Protein AF-A0A8D8M013-F1 (afdb_monomer_lite)

Organism: NCBI:txid428564

Radius of gyration: 25.21 Å; chains: 1; bounding box: 38×50×73 Å

Foldseek 3Di:
DDDPCLVCLLVDDQDPVNVVVLQVVVLVVLCVVVVPDVVNVDDSVVSCVVVVHDPCVSVSSVVVNVVSVVVVVVVVVVVVVVVVPDPDDDDDDPDDDDDDDDD

pLDDT: mean 77.5, std 14.49, range [41.41, 90.94]

Structure (mmCIF, N/CA/C/O backbone):
data_AF-A0A8D8M013-F1
#
_entry.id   AF-A0A8D8M013-F1
#
loop_
_atom_site.group_PDB
_atom_site.id
_atom_site.type_symbol
_atom_site.label_atom_id
_atom_site.label_alt_id
_atom_site.label_comp_id
_atom_site.label_asym_id
_atom_site.label_entity_id
_atom_site.label_seq_id
_atom_site.pdbx_PDB_ins_code
_atom_site.Cartn_x
_atom_site.Cartn_y
_atom_site.Cartn_z
_atom_site.occupancy
_atom_site.B_iso_or_equiv
_atom_site.auth_seq_id
_atom_site.auth_comp_id
_atom_site.auth_asym_id
_atom_site.auth_atom_id
_atom_site.pdbx_PDB_model_num
ATOM 1 N N . MET A 1 1 ? -12.096 2.466 -10.799 1.00 45.59 1 MET A N 1
ATOM 2 C CA . MET A 1 1 ? -11.650 3.722 -10.165 1.00 45.59 1 MET A CA 1
ATOM 3 C C . MET A 1 1 ? -10.185 3.536 -9.813 1.00 45.59 1 MET A C 1
ATOM 5 O O . MET A 1 1 ? -9.881 2.789 -8.894 1.00 45.59 1 MET A O 1
ATOM 9 N N . GLU A 1 2 ? -9.272 4.054 -10.633 1.00 56.91 2 GLU A N 1
ATOM 10 C CA . GLU A 1 2 ? -7.837 3.868 -10.393 1.00 56.91 2 GLU A CA 1
ATOM 11 C C . GLU A 1 2 ? -7.337 4.963 -9.450 1.00 56.91 2 GLU A C 1
ATOM 13 O O . GLU A 1 2 ? -7.587 6.144 -9.674 1.0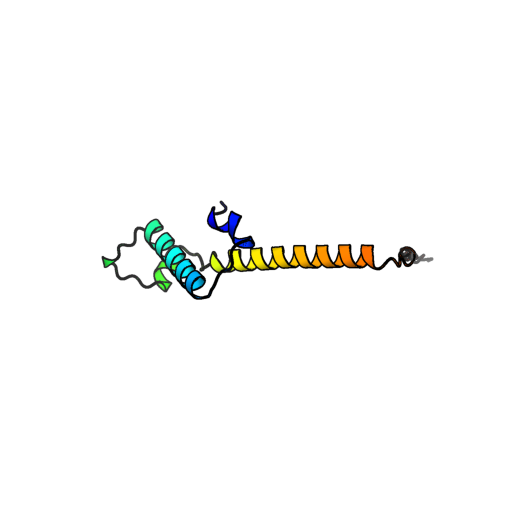0 56.91 2 GLU A O 1
ATOM 18 N N . CYS A 1 3 ? -6.690 4.574 -8.351 1.00 65.69 3 CYS A N 1
ATOM 19 C CA . CYS A 1 3 ? -6.135 5.514 -7.381 1.00 65.69 3 CYS A CA 1
ATOM 20 C C . CYS A 1 3 ? -4.977 6.303 -8.020 1.00 65.69 3 CYS A C 1
ATOM 22 O O . CYS A 1 3 ? -4.158 5.707 -8.717 1.00 65.69 3 CYS A O 1
ATOM 24 N N . ILE A 1 4 ? -4.853 7.606 -7.731 1.00 73.88 4 ILE A N 1
ATOM 25 C CA . ILE A 1 4 ? -3.730 8.474 -8.163 1.00 73.88 4 ILE A CA 1
ATOM 26 C C . ILE A 1 4 ? -2.365 7.828 -7.891 1.00 73.88 4 ILE A C 1
ATOM 28 O O . ILE A 1 4 ? -1.424 7.975 -8.667 1.00 73.88 4 ILE A O 1
ATOM 32 N N . LEU A 1 5 ? -2.276 7.044 -6.818 1.00 70.19 5 LEU A N 1
ATOM 33 C CA . LEU A 1 5 ? -1.070 6.326 -6.433 1.00 70.19 5 LEU A CA 1
ATOM 34 C C . LEU A 1 5 ? -0.588 5.322 -7.500 1.00 70.19 5 LEU A C 1
ATOM 36 O O . LEU A 1 5 ? 0.599 5.021 -7.566 1.00 70.19 5 LEU A O 1
ATOM 40 N N . LEU A 1 6 ? -1.484 4.825 -8.358 1.00 75.88 6 LEU A N 1
ATOM 41 C CA . LEU A 1 6 ? -1.157 3.899 -9.445 1.00 75.88 6 LEU A CA 1
ATOM 42 C C . LEU A 1 6 ? -0.580 4.607 -10.676 1.00 75.88 6 LEU A C 1
ATOM 44 O O . LEU A 1 6 ? 0.197 3.986 -11.393 1.00 75.88 6 LEU A O 1
ATOM 48 N N . TYR A 1 7 ? -0.903 5.885 -10.895 1.00 78.38 7 TYR A N 1
ATOM 49 C CA . TYR A 1 7 ? -0.457 6.644 -12.070 1.00 78.38 7 TYR A CA 1
ATOM 50 C C . TYR A 1 7 ? 1.064 6.861 -12.087 1.00 78.38 7 TYR A C 1
ATOM 52 O O . TYR A 1 7 ? 1.698 6.739 -13.126 1.00 78.38 7 TYR A O 1
ATOM 60 N N . GLY A 1 8 ? 1.667 7.128 -10.924 1.00 74.06 8 GLY A N 1
ATOM 61 C CA . GLY A 1 8 ? 3.111 7.378 -10.798 1.00 74.06 8 GLY A CA 1
ATOM 62 C C . GLY A 1 8 ? 3.937 6.178 -10.329 1.00 74.06 8 GLY A C 1
ATOM 63 O O . GLY A 1 8 ? 5.152 6.292 -10.173 1.00 74.06 8 GLY A O 1
ATOM 64 N N . CYS A 1 9 ? 3.308 5.027 -10.061 1.00 79.50 9 CYS A N 1
ATOM 65 C CA . CYS A 1 9 ? 3.995 3.918 -9.393 1.00 79.50 9 CYS A CA 1
ATOM 66 C C . CYS A 1 9 ? 5.093 3.265 -10.246 1.00 79.50 9 CYS A C 1
ATOM 68 O O . CYS A 1 9 ? 5.990 2.628 -9.696 1.00 79.50 9 CYS A O 1
ATOM 70 N N . GLU A 1 10 ? 5.039 3.431 -11.568 1.00 77.12 10 GLU A N 1
ATOM 71 C CA . GLU A 1 10 ? 6.004 2.875 -12.519 1.00 77.12 10 GLU A CA 1
ATOM 72 C C . GLU A 1 10 ? 7.364 3.580 -12.437 1.00 77.12 10 GLU A C 1
ATOM 74 O O . GLU A 1 10 ? 8.400 2.926 -12.555 1.00 77.12 10 GLU A O 1
ATOM 79 N N . SER A 1 11 ? 7.374 4.884 -12.146 1.00 75.31 11 SER A N 1
ATOM 80 C CA . SER A 1 11 ? 8.593 5.704 -12.098 1.00 75.31 11 SER A CA 1
ATOM 81 C C . SER A 1 11 ? 9.269 5.730 -10.724 1.00 75.31 11 SER A C 1
ATOM 83 O O . SER A 1 11 ? 10.415 6.157 -10.610 1.00 75.31 11 SER A O 1
ATOM 85 N N . TRP A 1 12 ? 8.585 5.307 -9.657 1.00 82.19 12 TRP A N 1
ATOM 86 C CA . TRP A 1 12 ? 9.112 5.400 -8.291 1.00 82.19 12 TRP A CA 1
ATOM 87 C C . TRP A 1 12 ? 9.782 4.109 -7.847 1.00 82.19 12 TRP A C 1
ATOM 89 O O . TRP A 1 12 ? 9.202 3.031 -7.947 1.00 82.19 12 TRP A O 1
ATOM 99 N N . VAL A 1 13 ? 10.970 4.194 -7.253 1.00 80.62 13 VAL A N 1
ATOM 100 C CA . VAL A 1 13 ? 11.581 3.049 -6.565 1.00 80.62 13 VAL A CA 1
ATOM 101 C C . VAL A 1 13 ? 10.863 2.842 -5.232 1.00 80.62 13 VAL A C 1
ATOM 103 O O . VAL A 1 13 ? 10.791 3.750 -4.413 1.00 80.62 13 VAL A O 1
ATOM 106 N N . ILE A 1 14 ? 10.327 1.641 -5.010 1.00 82.75 14 ILE A N 1
ATOM 107 C CA . ILE A 1 14 ? 9.676 1.279 -3.745 1.00 82.75 14 ILE A CA 1
ATOM 108 C C . ILE A 1 14 ? 10.684 0.440 -2.971 1.00 82.75 14 ILE A C 1
ATOM 110 O O . ILE A 1 14 ? 11.044 -0.644 -3.434 1.00 82.75 14 ILE A O 1
ATOM 114 N N . LYS A 1 15 ? 11.163 0.936 -1.827 1.00 87.75 15 LYS A N 1
ATOM 115 C CA . LYS A 1 15 ? 11.989 0.137 -0.915 1.00 87.75 15 LYS A CA 1
ATOM 116 C C . LYS A 1 15 ? 11.072 -0.575 0.083 1.00 87.75 15 LYS A C 1
ATOM 118 O O . LYS A 1 15 ? 9.870 -0.32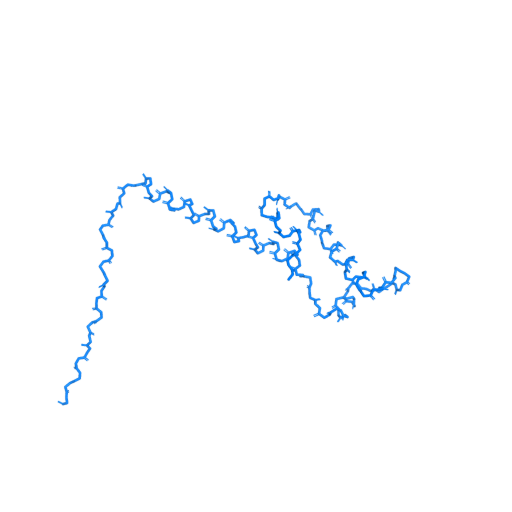7 0.168 1.00 87.75 15 LYS A O 1
ATOM 123 N N . ARG A 1 16 ? 11.639 -1.510 0.850 1.00 87.12 16 ARG A N 1
ATOM 124 C CA . ARG A 1 16 ? 10.866 -2.328 1.805 1.00 87.12 16 ARG A CA 1
ATOM 125 C C . ARG A 1 16 ? 10.154 -1.504 2.885 1.00 87.12 16 ARG A C 1
ATOM 127 O O . ARG A 1 16 ? 9.147 -1.961 3.419 1.00 87.12 16 ARG A O 1
ATOM 134 N N . ALA A 1 17 ? 10.680 -0.332 3.242 1.00 88.75 17 ALA A N 1
ATOM 135 C CA . ALA A 1 17 ? 10.055 0.540 4.235 1.00 88.75 17 ALA A CA 1
ATOM 136 C C . ALA A 1 17 ? 8.750 1.141 3.691 1.00 88.75 17 ALA A C 1
ATOM 138 O O . ALA A 1 17 ? 7.721 1.124 4.363 1.00 88.75 17 ALA A O 1
ATOM 139 N N . GLU A 1 18 ? 8.780 1.585 2.440 1.00 87.06 18 GLU A N 1
ATOM 140 C CA . GLU A 1 18 ? 7.647 2.140 1.715 1.00 87.06 18 GLU A CA 1
ATOM 141 C C . GLU A 1 18 ? 6.589 1.062 1.443 1.00 87.06 18 GLU A C 1
ATOM 143 O O . GLU A 1 18 ? 5.402 1.355 1.539 1.00 87.06 18 GLU A O 1
ATOM 148 N N . GLU A 1 19 ? 6.983 -0.198 1.202 1.00 87.56 19 GLU A N 1
ATOM 149 C CA . GLU A 1 19 ? 6.028 -1.318 1.113 1.00 87.56 19 GLU A CA 1
ATOM 150 C C . GLU A 1 19 ? 5.223 -1.489 2.410 1.00 87.56 19 GLU A C 1
ATOM 152 O O . GLU A 1 19 ? 3.997 -1.583 2.369 1.00 87.56 19 GLU A O 1
ATOM 157 N N . LYS A 1 20 ? 5.890 -1.471 3.572 1.00 89.75 20 LYS A N 1
ATOM 158 C CA . LYS A 1 20 ? 5.211 -1.562 4.878 1.00 89.75 20 LYS A CA 1
ATOM 159 C C . LYS A 1 20 ? 4.302 -0.364 5.139 1.00 89.75 20 LYS A C 1
ATOM 161 O O . LYS A 1 20 ? 3.222 -0.521 5.715 1.00 89.75 20 LYS A O 1
ATOM 166 N N . TYR A 1 21 ? 4.735 0.825 4.725 1.00 89.56 21 TYR A N 1
ATOM 167 C CA . TYR A 1 21 ? 3.924 2.033 4.817 1.00 89.56 21 TYR A CA 1
ATOM 168 C C . TYR A 1 21 ? 2.659 1.912 3.963 1.00 89.56 21 TYR A C 1
ATOM 170 O O . TYR A 1 21 ? 1.568 2.171 4.456 1.00 89.56 21 TYR A O 1
ATOM 178 N N . LEU A 1 22 ? 2.788 1.430 2.725 1.00 88.62 22 LEU A N 1
ATOM 179 C CA . LEU A 1 22 ? 1.676 1.166 1.811 1.00 88.62 22 LEU A CA 1
ATOM 180 C C . LEU A 1 22 ? 0.675 0.156 2.373 1.00 88.62 22 LEU A C 1
ATOM 182 O O . LEU A 1 22 ? -0.526 0.406 2.320 1.00 88.62 22 LEU A O 1
ATOM 186 N N . GLU A 1 23 ? 1.145 -0.948 2.954 1.00 89.12 23 GLU A N 1
ATOM 187 C CA . GLU A 1 23 ? 0.260 -1.922 3.606 1.00 89.12 23 GLU A CA 1
ATOM 188 C C . GLU A 1 23 ? -0.476 -1.317 4.810 1.00 89.12 23 GLU A C 1
ATOM 190 O O . GLU A 1 23 ? -1.663 -1.571 5.019 1.00 89.12 23 GLU A O 1
ATOM 195 N N . SER A 1 24 ? 0.215 -0.496 5.603 1.00 90.12 24 SER A N 1
ATOM 196 C CA . SER A 1 24 ? -0.380 0.186 6.759 1.00 90.12 24 SER A CA 1
ATOM 197 C C . SER A 1 24 ? -1.390 1.250 6.326 1.00 90.12 24 SER A C 1
ATOM 199 O O . SER A 1 24 ? -2.447 1.387 6.940 1.00 90.12 24 SER A O 1
ATOM 201 N N . PHE A 1 25 ? -1.093 1.962 5.239 1.00 88.44 25 PHE A N 1
ATOM 202 C CA . PHE A 1 25 ? -1.974 2.942 4.617 1.00 88.44 25 PHE A CA 1
ATOM 203 C C . PHE A 1 25 ? -3.233 2.287 4.039 1.00 88.44 25 PHE A C 1
ATOM 205 O O . PHE A 1 25 ? -4.335 2.764 4.295 1.00 88.44 25 PHE A O 1
ATOM 212 N N . GLU A 1 26 ? -3.098 1.159 3.337 1.00 89.25 26 GLU A N 1
ATOM 213 C CA . GLU A 1 26 ? -4.231 0.368 2.838 1.00 89.25 26 GLU A CA 1
ATOM 214 C C . GLU A 1 26 ? -5.139 -0.069 4.000 1.00 89.25 26 GLU A C 1
ATOM 216 O O . GLU A 1 26 ? -6.351 0.132 3.955 1.00 89.25 26 GLU A O 1
ATOM 221 N N . MET A 1 27 ? -4.563 -0.566 5.100 1.00 90.12 27 MET A N 1
ATOM 222 C CA . MET A 1 27 ? -5.335 -0.904 6.303 1.00 90.12 27 MET A CA 1
ATOM 223 C C . MET A 1 27 ? -6.021 0.309 6.941 1.00 90.12 27 MET A C 1
ATOM 225 O O . MET A 1 27 ? -7.146 0.192 7.430 1.00 90.12 27 MET A O 1
ATOM 229 N N . TRP A 1 28 ? -5.353 1.462 6.969 1.00 89.69 28 TRP A N 1
ATOM 230 C CA . TRP A 1 28 ? -5.926 2.701 7.487 1.00 89.69 28 TRP A CA 1
ATOM 231 C C . TRP A 1 28 ? -7.124 3.164 6.650 1.00 89.69 28 TRP A C 1
ATOM 233 O O . TRP A 1 28 ? -8.155 3.526 7.219 1.00 89.69 28 TRP A O 1
ATOM 243 N N . LEU A 1 29 ? -7.031 3.077 5.318 1.00 88.81 29 LEU A N 1
ATOM 244 C CA . LEU A 1 29 ? -8.139 3.373 4.410 1.00 88.81 29 LEU A CA 1
ATOM 245 C C . LEU A 1 29 ? -9.345 2.467 4.674 1.00 88.81 29 LEU A C 1
ATOM 247 O O . LEU A 1 29 ? -10.455 2.976 4.824 1.00 88.81 29 LEU A O 1
ATOM 251 N N . TRP A 1 30 ? -9.132 1.153 4.804 1.00 89.75 30 TRP A N 1
ATOM 252 C CA . TRP A 1 30 ? -10.213 0.210 5.108 1.00 89.75 30 TRP A CA 1
ATOM 253 C C . TRP A 1 30 ? -10.889 0.510 6.442 1.00 89.75 30 TRP A C 1
ATOM 255 O O . TRP A 1 30 ? -12.112 0.575 6.512 1.00 89.75 30 TRP A O 1
ATOM 265 N N . ARG A 1 31 ? -10.110 0.786 7.495 1.00 90.94 31 ARG A N 1
ATOM 266 C CA . ARG A 1 31 ? -10.667 1.175 8.801 1.00 90.94 31 ARG A CA 1
ATOM 267 C C . ARG A 1 31 ? -11.495 2.452 8.718 1.00 90.94 31 ARG A C 1
ATOM 269 O O . ARG A 1 31 ? -12.513 2.551 9.394 1.00 90.94 31 ARG A O 1
ATOM 276 N N . ARG A 1 32 ? -11.065 3.417 7.903 1.00 90.56 32 ARG A N 1
ATOM 277 C CA . ARG A 1 32 ? -11.773 4.686 7.728 1.00 90.56 32 ARG A CA 1
ATOM 278 C C . ARG A 1 32 ? -13.066 4.527 6.930 1.00 90.56 32 ARG A C 1
ATOM 280 O O . ARG A 1 32 ? -14.046 5.166 7.291 1.00 90.56 32 ARG A O 1
ATOM 287 N N . MET A 1 33 ? -13.079 3.679 5.900 1.00 88.31 33 MET A N 1
ATOM 288 C CA . MET A 1 33 ? -14.293 3.364 5.133 1.00 88.31 33 MET A CA 1
ATOM 289 C C . MET A 1 33 ? -15.323 2.597 5.967 1.00 88.31 33 MET A C 1
ATOM 291 O O . MET A 1 33 ? -16.495 2.947 5.946 1.00 88.31 33 MET A O 1
ATOM 295 N N . GLU A 1 34 ? -14.875 1.633 6.772 1.00 87.44 34 GLU A N 1
ATOM 296 C CA . GLU A 1 34 ? -15.735 0.859 7.681 1.00 87.44 34 GLU A CA 1
ATOM 297 C C . GLU A 1 34 ? -16.131 1.626 8.958 1.00 87.44 34 GLU A C 1
ATOM 299 O O . GLU A 1 34 ? -16.840 1.100 9.813 1.00 87.44 34 GLU A O 1
ATOM 304 N N . GLY A 1 35 ? -15.634 2.855 9.145 1.00 90.44 35 GLY A N 1
ATOM 305 C CA . GLY A 1 35 ? -15.915 3.661 10.337 1.00 90.44 35 GLY A CA 1
ATOM 306 C C . GLY A 1 35 ? -15.383 3.067 11.650 1.00 90.44 35 GLY A C 1
ATOM 307 O O . GLY A 1 35 ? -15.860 3.431 12.724 1.00 90.44 35 GLY A O 1
ATOM 308 N N . ILE A 1 36 ? -14.397 2.166 11.587 1.00 89.44 36 ILE A N 1
ATOM 309 C CA . ILE A 1 36 ? -13.848 1.468 12.755 1.00 89.44 36 ILE A CA 1
ATOM 310 C C . ILE A 1 36 ? -12.998 2.440 13.566 1.00 89.44 36 ILE A C 1
ATOM 312 O O . ILE A 1 36 ? -11.967 2.937 13.098 1.00 89.44 36 ILE A O 1
ATOM 316 N N . LYS A 1 37 ? -13.398 2.677 14.816 1.00 88.19 37 LYS A N 1
ATOM 317 C CA . LYS A 1 37 ? -12.636 3.523 15.729 1.00 88.19 37 LYS A CA 1
ATOM 318 C C . LYS A 1 37 ? -11.447 2.744 16.276 1.00 88.19 37 LYS A C 1
ATOM 320 O O . LYS A 1 37 ? -11.463 1.521 16.410 1.00 88.19 37 LYS A O 1
ATOM 325 N N . TRP A 1 38 ? -10.395 3.464 16.653 1.00 81.88 38 TRP A N 1
ATOM 326 C CA . TRP A 1 38 ? -9.229 2.856 17.300 1.00 81.88 38 TRP A CA 1
ATOM 327 C C . TRP A 1 38 ? -9.592 2.188 18.643 1.00 81.88 38 TRP A C 1
ATOM 329 O O . TRP A 1 38 ? -8.947 1.219 19.042 1.00 81.88 38 TRP A O 1
ATOM 339 N N . THR A 1 39 ? -10.654 2.667 19.304 1.00 88.06 39 THR A N 1
ATOM 340 C CA . THR A 1 39 ? -11.209 2.122 20.555 1.00 88.06 39 THR A CA 1
ATOM 341 C C . THR A 1 39 ? -11.746 0.710 20.404 1.00 88.06 39 THR A C 1
ATOM 343 O O . THR A 1 39 ? -11.695 -0.064 21.355 1.00 88.06 39 THR A O 1
ATOM 346 N N . ASP A 1 40 ? -12.207 0.356 19.206 1.00 86.94 40 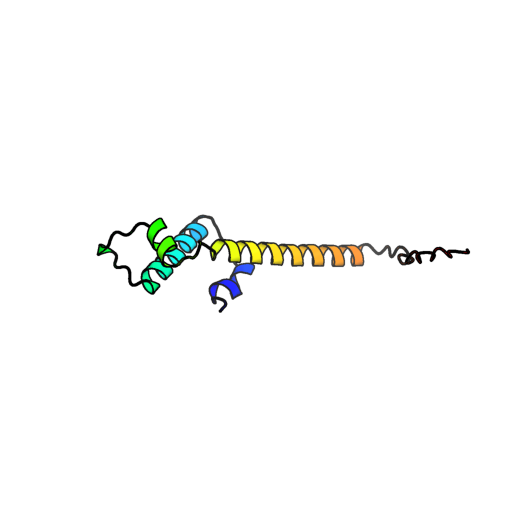ASP A N 1
ATOM 347 C CA . ASP A 1 40 ? -12.866 -0.923 18.948 1.00 86.94 40 ASP A CA 1
ATOM 348 C C . ASP A 1 40 ? -11.852 -2.079 18.913 1.00 86.94 40 ASP A C 1
ATOM 350 O O . ASP A 1 40 ? -12.239 -3.244 18.890 1.00 86.94 40 ASP A O 1
ATOM 354 N N . LYS A 1 41 ? -10.541 -1.765 18.897 1.00 87.44 41 LYS A N 1
ATOM 355 C CA . LYS A 1 41 ? -9.408 -2.713 18.936 1.00 87.44 41 LYS A CA 1
ATOM 356 C C . LYS A 1 41 ? -9.571 -3.914 17.987 1.00 87.44 41 LYS A C 1
ATOM 358 O O . LYS A 1 41 ? -9.099 -5.016 18.256 1.00 87.44 41 LYS A O 1
ATOM 363 N N . VAL A 1 42 ? -10.209 -3.687 16.839 1.00 89.31 42 VAL A N 1
ATOM 364 C CA . VAL A 1 42 ? -10.497 -4.723 15.840 1.00 89.31 42 VAL A CA 1
ATOM 365 C C . VAL A 1 42 ? -9.206 -5.163 15.151 1.00 89.31 42 VAL A C 1
ATOM 367 O O . VAL A 1 42 ? -8.432 -4.324 14.678 1.00 89.31 42 VAL A O 1
ATOM 370 N N . ARG A 1 43 ? -8.984 -6.478 15.052 1.00 90.00 43 ARG A N 1
ATOM 371 C CA . ARG A 1 43 ? -7.843 -7.082 14.342 1.00 90.00 43 ARG A CA 1
ATOM 372 C C . ARG A 1 43 ? -7.874 -6.785 12.842 1.00 90.00 43 ARG A C 1
ATOM 374 O O . ARG A 1 43 ? -8.939 -6.702 12.247 1.00 90.00 43 ARG A O 1
ATOM 381 N N . ASN A 1 44 ? -6.702 -6.693 12.209 1.00 87.38 44 ASN A N 1
ATOM 382 C CA . ASN A 1 44 ? -6.597 -6.440 10.764 1.00 87.38 44 ASN A CA 1
ATOM 383 C C . ASN A 1 44 ? -7.307 -7.510 9.913 1.00 87.38 44 ASN A C 1
ATOM 385 O O . ASN A 1 44 ? -7.912 -7.168 8.905 1.00 87.38 44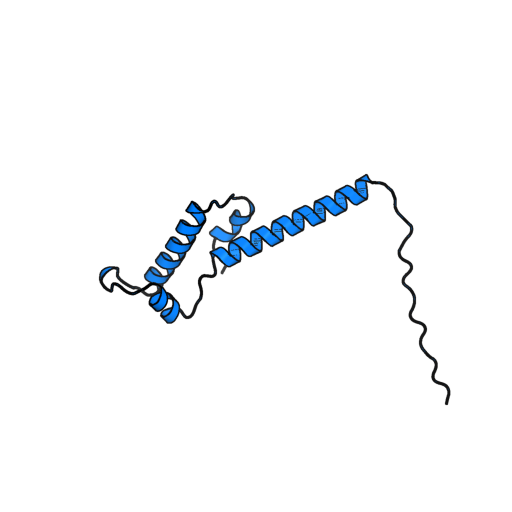 ASN A O 1
ATOM 389 N N . GLU A 1 45 ? -7.253 -8.777 10.331 1.00 87.69 45 GLU A N 1
ATOM 390 C CA . GLU A 1 45 ? -7.942 -9.898 9.671 1.00 87.69 45 GLU A CA 1
ATOM 391 C C . GLU A 1 45 ? -9.458 -9.675 9.613 1.00 87.69 45 GLU A C 1
ATOM 393 O O . GLU A 1 45 ? -10.085 -9.876 8.578 1.00 87.69 45 GLU A O 1
ATOM 398 N N . GLU A 1 46 ? -10.032 -9.191 10.714 1.00 88.75 46 GLU A N 1
ATOM 399 C CA . GLU A 1 46 ? -11.464 -8.924 10.823 1.00 88.75 46 GLU A CA 1
ATOM 400 C C . GLU A 1 46 ? -11.887 -7.730 9.965 1.00 88.75 46 GLU A C 1
ATOM 402 O O . GLU A 1 46 ? -12.937 -7.773 9.331 1.00 88.75 46 GLU A O 1
ATOM 407 N N . VAL A 1 47 ? -11.054 -6.685 9.892 1.00 88.38 47 VAL A N 1
ATOM 408 C CA . VAL A 1 47 ? -11.299 -5.545 8.992 1.00 88.38 47 VAL A CA 1
ATOM 409 C C . VAL A 1 47 ? -11.389 -6.023 7.541 1.00 88.38 47 VAL A C 1
ATOM 411 O O . VAL A 1 47 ? -12.330 -5.668 6.842 1.00 88.38 47 VAL A O 1
ATOM 414 N N . LEU A 1 48 ? -10.451 -6.866 7.099 1.00 88.38 48 LEU A N 1
ATOM 415 C CA . LEU A 1 48 ? -10.464 -7.409 5.736 1.00 88.38 48 LEU A CA 1
ATOM 416 C C . LEU A 1 48 ? -11.682 -8.310 5.489 1.00 88.38 48 LEU A C 1
ATOM 418 O O . LEU A 1 48 ? -12.277 -8.251 4.417 1.00 88.38 48 LEU A O 1
ATOM 422 N N . ARG A 1 49 ? -12.101 -9.097 6.491 1.00 88.44 49 ARG A N 1
ATOM 423 C CA . ARG A 1 49 ? -13.309 -9.931 6.402 1.00 88.44 49 ARG A CA 1
ATOM 424 C C . ARG A 1 49 ? -14.577 -9.101 6.192 1.00 88.44 49 ARG A C 1
ATOM 426 O O . ARG A 1 49 ? -15.419 -9.509 5.402 1.00 88.44 49 ARG A O 1
ATOM 433 N N . ARG A 1 50 ? -14.709 -7.958 6.877 1.00 87.00 50 ARG A N 1
ATOM 434 C CA . ARG A 1 50 ? -15.875 -7.062 6.748 1.00 87.00 50 ARG A CA 1
ATOM 435 C C . ARG A 1 50 ? -15.959 -6.401 5.379 1.00 87.00 50 ARG A C 1
ATOM 437 O O . ARG A 1 50 ? -17.024 -6.402 4.777 1.00 87.00 50 ARG A O 1
ATOM 444 N N . VAL A 1 51 ? -14.825 -5.914 4.880 1.00 84.50 51 VAL A N 1
ATOM 445 C CA . VAL A 1 51 ? -14.730 -5.322 3.537 1.00 84.50 51 VAL A CA 1
ATOM 446 C C . VAL A 1 51 ? -14.950 -6.383 2.447 1.00 84.50 51 VAL A C 1
ATOM 448 O O . VAL A 1 51 ? -15.361 -6.059 1.338 1.00 84.50 51 VAL A O 1
ATOM 451 N N . GLY A 1 52 ? -14.685 -7.659 2.749 1.00 82.19 52 GLY A N 1
ATOM 452 C CA . GLY A 1 52 ? -14.780 -8.753 1.781 1.00 82.19 52 GLY A CA 1
ATOM 453 C C . GLY A 1 52 ? -13.664 -8.730 0.733 1.00 82.19 52 GLY A C 1
ATOM 454 O O . GLY A 1 52 ? -13.753 -9.427 -0.273 1.00 82.19 52 GLY A O 1
ATOM 455 N N . GLU A 1 53 ? -12.608 -7.949 0.970 1.00 76.62 53 GLU A N 1
ATOM 456 C CA . GLU A 1 53 ? -11.534 -7.700 0.012 1.00 76.62 53 GLU A CA 1
ATOM 457 C C . GLU A 1 53 ? -10.178 -8.115 0.589 1.00 76.62 53 GLU A C 1
ATOM 459 O O . GLU A 1 53 ? -9.942 -8.093 1.801 1.00 76.62 53 GLU A O 1
ATOM 464 N N . GLN A 1 54 ? -9.251 -8.496 -0.290 1.00 74.38 54 GLN A N 1
ATOM 465 C CA . GLN A 1 54 ? -7.881 -8.810 0.107 1.00 74.38 54 GLN A CA 1
ATOM 466 C C . GLN A 1 54 ? -6.953 -7.625 -0.149 1.00 74.38 54 GLN A C 1
ATOM 468 O O . GLN A 1 54 ? -7.172 -6.837 -1.064 1.00 74.38 54 GLN A O 1
ATOM 473 N N . ARG A 1 55 ? -5.845 -7.547 0.604 1.00 73.31 55 ARG A N 1
ATOM 474 C CA . ARG A 1 55 ? -4.757 -6.595 0.317 1.00 73.31 55 ARG A CA 1
ATOM 475 C C . ARG A 1 55 ? -4.316 -6.737 -1.141 1.00 73.31 55 ARG A C 1
ATOM 477 O O . ARG A 1 55 ? -3.706 -7.748 -1.525 1.00 73.31 55 ARG A O 1
ATOM 484 N N . SER A 1 56 ? -4.656 -5.743 -1.951 1.00 80.06 56 SER A N 1
ATOM 485 C CA . SER A 1 56 ? -4.559 -5.791 -3.411 1.00 80.06 56 SER A CA 1
ATOM 486 C C . SER A 1 56 ? -3.751 -4.624 -3.963 1.00 80.06 56 SER A C 1
ATOM 488 O O . SER A 1 56 ? -3.165 -4.764 -5.038 1.00 80.06 56 SER A O 1
ATOM 490 N N . LEU A 1 57 ? -3.600 -3.529 -3.208 1.00 83.50 57 LEU A N 1
ATOM 491 C CA . LEU A 1 57 ? -2.901 -2.329 -3.662 1.00 83.50 57 LEU A CA 1
ATOM 492 C C . LEU A 1 57 ? -1.433 -2.613 -3.999 1.00 83.50 57 LEU A C 1
ATOM 494 O O . LEU A 1 57 ? -0.979 -2.358 -5.116 1.00 83.50 57 LEU A O 1
ATOM 498 N N . LEU A 1 58 ? -0.692 -3.214 -3.064 1.00 85.94 58 LEU A N 1
ATOM 499 C CA . LEU A 1 58 ? 0.720 -3.539 -3.282 1.00 85.94 58 LEU A CA 1
ATOM 500 C C . LEU A 1 58 ? 0.900 -4.557 -4.422 1.00 85.94 58 LEU A C 1
ATOM 502 O O . LEU A 1 58 ? 1.844 -4.463 -5.210 1.00 85.94 58 LEU A O 1
ATOM 506 N N . LYS A 1 59 ? -0.030 -5.513 -4.554 1.00 86.81 59 LYS A N 1
ATOM 507 C CA . LYS A 1 59 ? -0.033 -6.494 -5.651 1.00 86.81 59 LYS A CA 1
ATOM 508 C C . LYS A 1 59 ? -0.261 -5.811 -7.003 1.00 86.81 59 LYS A C 1
ATOM 510 O O . LYS A 1 59 ? 0.452 -6.119 -7.957 1.00 86.81 59 LYS A O 1
ATOM 515 N N . ALA A 1 60 ? -1.202 -4.872 -7.080 1.00 87.25 60 ALA A N 1
ATOM 516 C CA . ALA A 1 60 ? -1.496 -4.107 -8.288 1.00 87.25 60 ALA A CA 1
ATOM 517 C C . ALA A 1 60 ? -0.291 -3.263 -8.729 1.00 87.25 60 ALA A C 1
ATOM 519 O O . ALA A 1 60 ? 0.091 -3.304 -9.899 1.00 87.25 60 ALA A O 1
ATOM 520 N N . ILE A 1 61 ? 0.369 -2.586 -7.784 1.00 87.56 61 ILE A N 1
ATOM 521 C CA . ILE A 1 61 ? 1.590 -1.811 -8.042 1.00 87.56 61 ILE A CA 1
ATOM 522 C C . ILE A 1 61 ? 2.710 -2.712 -8.579 1.00 87.56 61 ILE A C 1
ATOM 524 O O . ILE A 1 61 ? 3.325 -2.408 -9.603 1.00 87.56 61 ILE A O 1
ATOM 528 N N . ARG A 1 62 ? 2.960 -3.859 -7.933 1.00 87.75 62 ARG A N 1
ATOM 529 C CA . ARG A 1 62 ? 3.980 -4.822 -8.386 1.00 87.75 62 ARG A CA 1
ATOM 530 C C . ARG A 1 62 ? 3.674 -5.373 -9.780 1.00 87.75 62 ARG A C 1
ATOM 532 O O . ARG A 1 62 ? 4.593 -5.528 -10.583 1.00 87.75 62 ARG A O 1
ATOM 539 N N . LYS A 1 63 ? 2.402 -5.652 -10.081 1.00 89.12 63 LYS A N 1
ATOM 540 C CA . LYS A 1 63 ? 1.965 -6.118 -11.404 1.00 89.12 63 LYS A CA 1
ATOM 541 C C . LYS A 1 63 ? 2.235 -5.067 -12.481 1.00 89.12 63 LYS A C 1
ATOM 543 O O . LYS A 1 63 ? 2.824 -5.404 -13.503 1.00 89.12 63 LYS A O 1
ATOM 548 N N . ARG A 1 64 ? 1.873 -3.804 -12.234 1.00 87.81 64 ARG A N 1
ATOM 549 C CA . ARG A 1 64 ? 2.142 -2.690 -13.158 1.00 87.81 64 ARG A CA 1
ATOM 550 C C . ARG A 1 64 ? 3.625 -2.510 -13.431 1.00 87.81 64 ARG A C 1
ATOM 552 O O . ARG A 1 64 ? 4.032 -2.548 -14.584 1.00 87.81 64 ARG A O 1
ATOM 559 N N . LYS A 1 65 ? 4.445 -2.446 -12.379 1.00 88.12 65 LYS A N 1
ATOM 560 C CA . LYS A 1 65 ? 5.903 -2.351 -12.524 1.00 88.12 65 LYS A CA 1
ATOM 561 C C . LYS A 1 65 ? 6.492 -3.479 -13.361 1.00 88.12 65 LYS A C 1
ATOM 563 O O . LYS A 1 65 ? 7.345 -3.231 -14.204 1.00 88.12 65 LYS A O 1
ATOM 568 N N . ARG A 1 66 ? 6.043 -4.717 -13.140 1.00 87.50 66 ARG A N 1
ATOM 569 C CA . ARG A 1 66 ? 6.497 -5.862 -13.937 1.00 87.50 66 ARG A CA 1
ATOM 570 C C . ARG A 1 66 ? 6.104 -5.714 -15.405 1.00 87.50 66 ARG A C 1
ATOM 572 O O . ARG A 1 66 ? 6.937 -5.970 -16.265 1.00 87.50 66 ARG A O 1
ATOM 579 N N . ASN A 1 67 ? 4.869 -5.299 -15.681 1.00 89.62 67 ASN A N 1
ATOM 580 C CA . ASN A 1 67 ? 4.409 -5.071 -17.048 1.00 89.62 67 ASN A CA 1
ATOM 581 C C . ASN A 1 67 ? 5.232 -3.970 -17.726 1.00 89.62 67 ASN A C 1
ATOM 583 O O . ASN A 1 67 ? 5.721 -4.185 -18.828 1.00 89.62 67 ASN A O 1
ATOM 587 N N . TRP A 1 68 ? 5.459 -2.842 -17.046 1.00 86.81 68 TRP A N 1
ATOM 588 C CA . TRP A 1 68 ? 6.289 -1.740 -17.539 1.00 86.81 68 TRP A CA 1
ATOM 589 C C . TRP A 1 68 ? 7.723 -2.180 -17.862 1.00 86.81 68 TRP A C 1
ATOM 591 O O . TRP A 1 68 ? 8.217 -1.928 -18.957 1.00 86.81 68 TRP A O 1
ATOM 601 N N . LEU A 1 69 ? 8.369 -2.925 -16.958 1.00 86.75 69 LEU A N 1
ATOM 602 C CA . LEU A 1 69 ? 9.690 -3.504 -17.224 1.00 86.75 69 LEU A CA 1
ATOM 603 C C . LEU A 1 69 ? 9.665 -4.467 -18.419 1.00 86.75 69 LEU A C 1
ATOM 605 O O . LEU A 1 69 ? 10.583 -4.446 -19.232 1.00 86.75 69 LEU A O 1
ATOM 609 N N . GLY A 1 70 ? 8.610 -5.274 -18.558 1.00 89.00 70 GLY A N 1
ATOM 610 C CA . GLY A 1 70 ? 8.402 -6.125 -19.731 1.00 89.00 70 GLY A CA 1
ATOM 611 C C . GLY A 1 70 ? 8.302 -5.325 -21.033 1.00 89.00 70 GLY A C 1
ATOM 612 O O . GLY A 1 70 ? 8.925 -5.702 -22.021 1.00 89.00 70 GLY A O 1
ATOM 613 N N . HIS A 1 71 ? 7.593 -4.193 -21.022 1.00 88.88 71 HIS A N 1
ATOM 614 C CA . HIS A 1 71 ? 7.513 -3.285 -22.169 1.00 88.88 71 HIS A CA 1
ATOM 615 C C . HIS A 1 71 ? 8.874 -2.673 -22.523 1.00 88.88 71 HIS A C 1
ATOM 617 O O . HIS A 1 71 ? 9.224 -2.633 -23.700 1.00 88.88 71 HIS A O 1
ATOM 623 N N . ILE A 1 72 ? 9.664 -2.255 -21.526 1.00 88.19 72 ILE A N 1
ATOM 624 C CA . ILE A 1 72 ? 11.022 -1.735 -21.752 1.00 88.19 72 ILE A CA 1
ATOM 625 C C . ILE A 1 72 ? 11.925 -2.812 -22.358 1.00 88.19 72 ILE A C 1
ATOM 627 O O . ILE A 1 72 ? 12.628 -2.535 -23.325 1.00 88.19 72 ILE A O 1
ATOM 631 N N . MET A 1 73 ? 11.906 -4.034 -21.817 1.00 89.00 73 MET A N 1
ATOM 632 C CA . MET A 1 73 ? 12.733 -5.130 -22.336 1.00 89.00 73 MET A CA 1
ATOM 633 C C . MET A 1 73 ? 12.351 -5.502 -23.770 1.00 89.00 73 MET A C 1
ATOM 635 O O . MET A 1 73 ? 13.234 -5.673 -24.600 1.00 89.00 73 MET A O 1
ATOM 639 N N . TYR A 1 74 ? 11.052 -5.555 -24.076 1.00 87.25 74 TYR A N 1
ATOM 640 C CA . TYR A 1 74 ? 10.568 -5.801 -25.435 1.00 87.25 74 TYR A CA 1
ATOM 641 C C . TYR A 1 74 ? 11.025 -4.713 -26.415 1.00 87.25 74 TYR A C 1
ATOM 643 O O . TYR A 1 74 ? 11.487 -5.006 -27.514 1.00 87.25 74 TYR A O 1
ATOM 651 N N . PHE A 1 75 ? 10.944 -3.444 -26.010 1.00 88.12 75 PHE A N 1
ATOM 652 C CA . PHE A 1 75 ? 11.434 -2.343 -26.833 1.00 88.12 75 PHE A CA 1
ATOM 653 C C . PHE A 1 75 ? 12.955 -2.407 -27.033 1.00 88.12 75 PHE A C 1
ATOM 655 O O . PHE A 1 75 ? 13.437 -2.204 -28.144 1.00 88.12 75 PHE A O 1
ATOM 662 N N . ALA A 1 76 ? 13.714 -2.735 -25.985 1.00 84.44 76 ALA A N 1
ATOM 663 C CA . ALA A 1 76 ? 15.161 -2.904 -26.076 1.00 84.44 76 ALA A CA 1
ATOM 664 C C . ALA A 1 76 ? 15.555 -4.056 -27.019 1.00 84.44 76 ALA A C 1
ATOM 666 O O . ALA A 1 76 ? 16.522 -3.919 -27.768 1.00 84.44 76 ALA A O 1
ATOM 667 N N . GLU A 1 77 ? 14.798 -5.157 -27.024 1.00 80.69 77 GLU A N 1
ATOM 668 C CA . GLU A 1 77 ? 14.977 -6.276 -27.956 1.00 80.69 77 GLU A CA 1
ATOM 669 C C . GLU A 1 77 ? 14.750 -5.830 -29.408 1.00 80.69 77 GLU A C 1
ATOM 671 O O . GLU A 1 77 ? 15.623 -6.045 -30.243 1.00 80.69 77 GLU A O 1
ATOM 676 N N . ILE A 1 78 ? 13.667 -5.095 -29.691 1.00 79.88 78 ILE A N 1
ATOM 677 C CA . ILE A 1 78 ? 13.399 -4.532 -31.029 1.00 79.88 78 ILE A CA 1
ATOM 678 C C . ILE A 1 78 ? 14.538 -3.616 -31.496 1.00 79.88 78 ILE A C 1
ATOM 680 O O . ILE A 1 78 ? 15.010 -3.731 -32.624 1.00 79.88 78 ILE A O 1
ATOM 684 N N . VAL A 1 79 ? 14.991 -2.697 -30.640 1.00 77.88 79 VAL A N 1
ATOM 685 C CA . VAL A 1 79 ? 16.072 -1.755 -30.985 1.00 77.88 79 VAL A CA 1
ATOM 686 C C . VAL A 1 79 ? 17.394 -2.488 -31.229 1.00 77.88 79 VAL A C 1
ATOM 688 O O . VAL A 1 79 ? 18.174 -2.093 -32.099 1.00 77.88 79 VAL A O 1
ATOM 691 N N . SER A 1 80 ? 17.640 -3.569 -30.487 1.00 73.38 80 SER A N 1
ATOM 692 C CA . SER A 1 80 ? 18.812 -4.426 -30.681 1.00 73.38 80 SER A CA 1
ATOM 693 C C . SER A 1 80 ? 18.725 -5.195 -32.004 1.00 73.38 80 SER A C 1
ATOM 695 O O . SER A 1 80 ? 19.704 -5.228 -32.742 1.00 73.38 80 SER A O 1
ATOM 697 N N . GLU A 1 81 ? 17.552 -5.737 -32.354 1.00 64.31 81 GLU A N 1
ATOM 698 C CA . GLU A 1 81 ? 17.300 -6.399 -33.645 1.00 64.31 81 GLU A CA 1
ATOM 699 C C . GLU A 1 81 ? 17.435 -5.445 -34.848 1.00 64.31 81 GLU A C 1
ATOM 701 O O . GLU A 1 81 ? 17.947 -5.843 -35.896 1.00 64.31 81 GLU A O 1
ATOM 706 N N . GLU A 1 82 ? 17.010 -4.183 -34.713 1.00 63.81 82 GLU A N 1
ATOM 707 C CA . GLU A 1 82 ? 17.176 -3.141 -35.741 1.00 63.81 82 GLU A CA 1
ATOM 708 C C . GLU A 1 82 ? 18.661 -2.782 -35.932 1.00 63.81 82 GLU A C 1
ATOM 710 O O . GLU A 1 82 ? 19.132 -2.619 -37.060 1.00 63.81 82 GLU A O 1
ATOM 715 N N . SER A 1 83 ? 19.412 -2.709 -34.827 1.00 60.91 83 SER A N 1
ATOM 716 C CA . SER A 1 83 ? 20.832 -2.338 -34.815 1.00 60.91 83 SER A CA 1
ATOM 717 C C . SER A 1 83 ? 21.755 -3.462 -35.315 1.00 60.91 83 SER A C 1
ATOM 719 O O . SER A 1 83 ? 22.807 -3.168 -35.879 1.00 60.91 83 SER A O 1
ATOM 721 N N . ASP A 1 84 ? 21.369 -4.737 -35.163 1.00 58.72 84 ASP A N 1
ATOM 722 C CA . ASP A 1 84 ? 22.171 -5.913 -35.562 1.00 58.72 84 ASP A CA 1
ATOM 723 C C . ASP A 1 84 ? 22.015 -6.309 -37.053 1.00 58.72 84 ASP A C 1
ATOM 725 O O . ASP A 1 84 ? 22.586 -7.291 -37.531 1.00 58.72 84 ASP A O 1
ATOM 729 N N . GLY A 1 85 ? 21.262 -5.534 -37.845 1.00 55.75 85 GLY A N 1
ATOM 730 C CA . GLY A 1 85 ? 21.435 -5.432 -39.303 1.00 55.75 85 GLY A CA 1
ATOM 731 C C . GLY A 1 85 ? 21.285 -6.703 -40.163 1.00 55.75 85 GLY A C 1
ATOM 732 O O . GLY A 1 85 ? 21.544 -6.649 -41.366 1.00 55.75 85 GLY A O 1
ATOM 733 N N . ARG A 1 86 ? 20.847 -7.852 -39.636 1.00 53.19 86 ARG A N 1
ATOM 734 C CA . ARG A 1 86 ? 20.668 -9.091 -40.419 1.00 53.19 86 ARG A CA 1
ATOM 735 C C . ARG A 1 86 ? 19.199 -9.473 -40.549 1.00 53.19 86 ARG A C 1
ATOM 737 O O . ARG A 1 86 ? 18.706 -10.399 -39.910 1.00 53.19 86 ARG A O 1
ATOM 744 N N . LYS A 1 87 ? 18.508 -8.815 -41.486 1.00 52.59 87 LYS A N 1
ATOM 745 C CA . LYS A 1 87 ? 17.218 -9.286 -42.021 1.00 52.59 87 LYS A CA 1
ATOM 746 C C . LYS A 1 87 ? 17.411 -10.617 -42.755 1.00 52.59 87 LYS A C 1
ATOM 748 O O . LYS A 1 87 ? 17.609 -10.656 -43.969 1.00 52.59 87 LYS A O 1
ATOM 753 N N . ASN A 1 88 ? 17.301 -11.725 -42.026 1.00 47.81 88 ASN A N 1
ATOM 754 C CA . ASN A 1 88 ? 17.005 -13.013 -42.636 1.00 47.81 88 ASN A CA 1
ATOM 755 C C . ASN A 1 88 ? 15.574 -12.981 -43.184 1.00 47.81 88 ASN A C 1
ATOM 757 O O . ASN A 1 88 ? 14.610 -12.654 -42.492 1.00 47.81 88 ASN A O 1
ATOM 761 N N . ARG A 1 89 ? 15.505 -13.267 -44.484 1.00 51.06 89 ARG A N 1
ATOM 762 C CA . ARG A 1 89 ? 14.343 -13.275 -45.373 1.00 51.06 89 ARG A CA 1
ATOM 763 C C . ARG A 1 89 ? 13.095 -13.871 -44.718 1.00 51.06 89 ARG A C 1
ATOM 765 O O . ARG A 1 89 ? 13.167 -14.854 -43.988 1.00 51.06 89 ARG A O 1
ATOM 772 N N . GLY A 1 90 ? 11.960 -13.241 -45.025 1.00 49.34 90 GLY A N 1
ATOM 773 C CA . GLY A 1 90 ? 10.650 -13.471 -44.428 1.00 49.34 90 GLY A CA 1
ATOM 774 C C . GLY A 1 90 ? 10.311 -14.933 -44.147 1.00 49.34 90 GLY A C 1
ATOM 775 O O . GLY A 1 90 ? 10.547 -15.825 -44.959 1.00 49.34 90 GLY A O 1
ATOM 776 N N . LYS A 1 91 ? 9.696 -15.156 -42.982 1.00 57.31 91 LYS A N 1
ATOM 777 C CA . LYS A 1 91 ? 9.087 -16.435 -42.617 1.00 57.31 91 LYS A CA 1
ATOM 778 C C . LYS A 1 91 ? 7.993 -16.757 -43.635 1.00 57.31 91 LYS A C 1
ATOM 780 O O . LYS A 1 91 ? 6.876 -16.248 -43.541 1.00 57.31 91 LYS A O 1
ATOM 785 N N . GLU A 1 92 ? 8.324 -17.596 -44.610 1.00 54.09 92 GLU A N 1
ATOM 786 C CA . GLU A 1 92 ? 7.360 -18.179 -45.531 1.00 54.09 92 GLU A CA 1
ATOM 787 C C . GLU A 1 92 ? 6.279 -18.890 -44.707 1.00 54.09 92 GLU A C 1
ATOM 789 O O . GLU A 1 92 ? 6.539 -19.847 -43.969 1.00 54.09 92 GLU A O 1
ATOM 794 N N . ARG A 1 93 ? 5.043 -18.385 -44.780 1.00 56.28 93 ARG A N 1
ATOM 795 C CA . ARG A 1 93 ? 3.895 -19.039 -44.156 1.00 56.28 93 ARG A CA 1
ATOM 796 C C . ARG A 1 93 ? 3.696 -20.380 -44.855 1.00 56.28 93 ARG A C 1
ATOM 798 O O . ARG A 1 93 ? 3.139 -20.426 -45.949 1.00 56.28 93 ARG A O 1
ATOM 805 N N . LYS A 1 94 ? 4.116 -21.474 -44.209 1.00 59.19 94 LYS A N 1
ATOM 806 C CA . LYS A 1 94 ? 3.821 -22.842 -44.657 1.00 59.19 94 LYS A CA 1
ATOM 807 C C . LYS A 1 94 ? 2.308 -22.996 -44.824 1.00 59.19 94 LYS A C 1
ATOM 809 O O . LYS A 1 94 ? 1.557 -23.092 -43.852 1.00 59.19 94 LYS A O 1
ATOM 814 N N . ARG A 1 95 ? 1.855 -22.986 -46.076 1.00 55.59 95 ARG A N 1
ATOM 815 C CA . ARG A 1 95 ? 0.456 -23.169 -46.463 1.00 55.59 95 ARG A CA 1
ATOM 816 C C . ARG A 1 95 ? 0.062 -24.606 -46.107 1.00 55.59 95 ARG A C 1
ATOM 818 O O . ARG A 1 95 ? 0.613 -25.552 -46.667 1.00 55.59 95 ARG A O 1
ATOM 825 N N . LYS A 1 96 ? -0.860 -24.787 -45.154 1.00 60.16 96 LYS A N 1
ATOM 826 C CA . LYS A 1 96 ? -1.412 -26.112 -44.820 1.00 60.16 96 LYS A CA 1
ATOM 827 C C . LYS A 1 96 ? -2.050 -26.704 -46.085 1.00 60.16 96 LYS A C 1
ATOM 829 O O . LYS A 1 96 ? -2.999 -26.128 -46.616 1.00 60.16 96 LYS A O 1
ATOM 834 N N . LYS A 1 97 ? -1.528 -27.831 -46.584 1.00 55.28 97 LYS A N 1
ATOM 835 C CA . LYS A 1 97 ? -2.172 -28.599 -47.660 1.00 55.28 97 LYS A CA 1
ATOM 836 C C . LYS A 1 97 ? -3.491 -29.161 -47.115 1.00 55.28 97 LYS A C 1
ATOM 838 O O . LYS A 1 97 ? -3.481 -29.889 -46.127 1.00 55.28 97 LYS A O 1
ATOM 843 N N . LYS A 1 98 ? -4.619 -28.799 -47.735 1.00 49.34 98 LYS A N 1
ATOM 844 C CA . LYS A 1 98 ? -5.925 -29.432 -47.489 1.00 49.34 98 LYS A CA 1
ATOM 845 C C . LYS A 1 98 ? -5.837 -30.889 -47.956 1.00 49.34 98 LYS A C 1
ATOM 847 O O . LYS A 1 98 ? -5.519 -31.122 -49.121 1.00 49.34 98 LYS A O 1
ATOM 852 N N . ALA A 1 99 ? -6.105 -31.842 -47.065 1.00 54.09 99 ALA A N 1
ATOM 853 C CA . ALA A 1 99 ? -6.322 -33.232 -47.446 1.00 54.09 99 ALA A CA 1
ATOM 854 C C . ALA A 1 99 ? -7.596 -33.302 -48.303 1.00 54.09 99 ALA A C 1
ATOM 856 O O . ALA A 1 99 ? -8.658 -32.848 -47.875 1.00 54.09 99 ALA A O 1
ATOM 857 N N . ARG A 1 100 ? -7.469 -33.795 -49.539 1.00 50.69 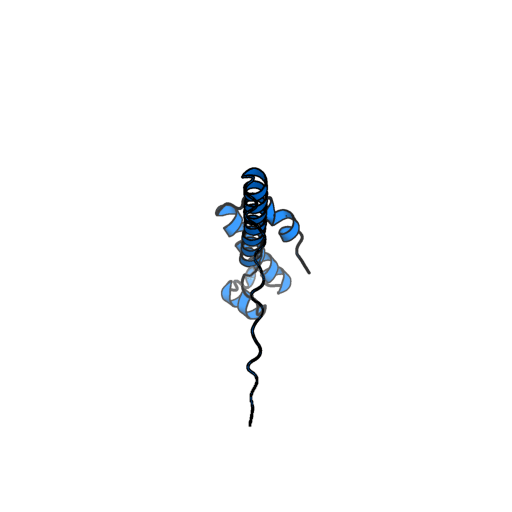100 ARG A N 1
ATOM 858 C CA . ARG A 1 100 ? -8.612 -34.187 -50.366 1.00 50.69 100 ARG A CA 1
ATOM 859 C C . ARG A 1 100 ? -9.027 -35.576 -49.894 1.00 50.69 100 ARG A C 1
ATOM 861 O O . ARG A 1 100 ? -8.257 -36.513 -50.069 1.00 50.69 100 ARG A O 1
ATOM 868 N N . TYR A 1 101 ? -10.201 -35.679 -49.286 1.00 41.41 101 TYR A N 1
ATOM 869 C CA . TYR A 1 101 ? -10.907 -36.951 -49.198 1.00 41.41 101 TYR A CA 1
ATOM 870 C C . TYR A 1 101 ? -11.469 -37.236 -50.593 1.00 41.41 101 TYR A C 1
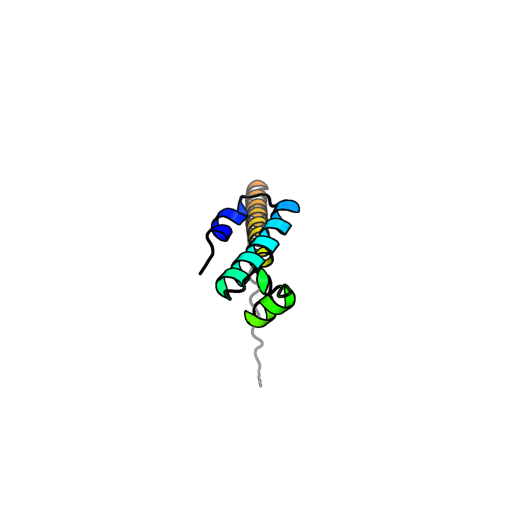ATOM 872 O O . TYR A 1 101 ? -12.106 -36.360 -51.180 1.00 41.41 101 TYR A O 1
ATOM 880 N N . ILE A 1 102 ? -11.144 -38.400 -51.145 1.00 50.62 102 ILE A N 1
ATOM 881 C CA . ILE A 1 102 ? -11.823 -38.977 -52.304 1.00 50.62 102 ILE A CA 1
ATOM 882 C C . ILE A 1 102 ? -12.446 -40.267 -51.773 1.00 50.62 102 ILE A C 1
ATOM 884 O O . ILE A 1 102 ? -11.771 -40.993 -51.038 1.00 50.62 102 ILE A O 1
ATOM 888 N N . GLU A 1 103 ? -13.737 -40.424 -52.057 1.00 44.03 103 GLU A N 1
ATOM 889 C CA . GLU A 1 103 ? -14.582 -41.592 -51.772 1.00 44.03 103 GLU A CA 1
ATOM 890 C C . GLU A 1 103 ? -13.990 -42.904 -52.299 1.00 44.03 103 GLU A C 1
ATOM 892 O O . GLU A 1 103 ? -13.296 -42.868 -53.344 1.00 44.03 103 GLU A O 1
#

Sequence (103 aa):
MECILLYGCESWVIKRAEEKYLESFEMWLWRRMEGIKWTDKVRNEEVLRRVGEQRSLLKAIRKRKRNWLGHIMYFAEIVSEESDGRKNRGKERKRKKKARYIE

Secondary structure (DSSP, 8-state):
---HHHHSTTTS---HHHHHHHHHHHHHHHHHHTT--GGG---HHHHHHHHT----HHHHHHHHHHHHHHHHHHHHHHHHHHHT-----------PPPP----